Protein AF-A0A194S5W2-F1 (afdb_monomer_lite)

InterPro domains:
  IPR000232 Heat shock factor (HSF)-type, DNA-binding [PF00447] (1-58)
  IPR000232 Heat shock factor (HSF)-type, DNA-binding [PR00056] (33-45)
  IPR000232 Heat shock factor (HSF)-type, DNA-binding [PR00056] (46-58)
  IPR000232 Heat shock factor (HSF)-type, DNA-binding [PS00434] (34-58)
  IPR000232 Heat shock factor (HSF)-type, DNA-binding [SM00415] (1-58)
  IPR036388 Winged helix-like DNA-binding domain superfamily [G3DSA:1.10.10.10] (1-58)
  IPR036390 Winged helix DNA-binding domain superfamily [SSF46785] (1-58)

Structure (mmCIF, N/CA/C/O backbone):
data_AF-A0A194S5W2-F1
#
_entry.id   AF-A0A194S5W2-F1
#
loop_
_atom_site.group_PDB
_atom_site.id
_atom_site.type_symbol
_atom_site.label_atom_id
_atom_site.label_alt_id
_atom_site.label_comp_id
_atom_site.label_asym_id
_atom_site.label_entity_id
_atom_site.label_seq_id
_atom_site.pdbx_PDB_ins_code
_atom_site.Cartn_x
_atom_site.Cartn_y
_atom_site.Cartn_z
_atom_site.occupancy
_atom_site.B_iso_or_equiv
_atom_site.auth_seq_id
_atom_site.auth_comp_id
_atom_site.auth_asym_id
_atom_site.auth_atom_id
_atom_site.pdbx_PDB_model_num
ATOM 1 N N . ARG A 1 1 ? 1.889 -11.499 6.578 1.00 59.91 1 ARG A N 1
ATOM 2 C CA . ARG A 1 1 ? 1.129 -11.865 5.366 1.00 59.91 1 ARG A CA 1
ATOM 3 C C . ARG A 1 1 ? -0.014 -10.866 5.205 1.00 59.91 1 ARG A C 1
ATOM 5 O O . ARG A 1 1 ? -1.079 -11.095 5.732 1.00 59.91 1 ARG A O 1
ATOM 12 N N . MET A 1 2 ? 0.228 -9.700 4.602 1.00 66.38 2 MET A N 1
ATOM 13 C CA . MET A 1 2 ? -0.814 -8.659 4.473 1.00 66.38 2 MET A CA 1
ATOM 14 C C . MET A 1 2 ? -1.762 -8.929 3.292 1.00 66.38 2 MET A C 1
ATOM 16 O O . MET A 1 2 ? -2.928 -8.566 3.335 1.00 66.38 2 MET A O 1
ATOM 20 N N . LEU A 1 3 ? -1.256 -9.585 2.245 1.00 67.62 3 LEU A N 1
ATOM 21 C CA . LEU A 1 3 ? -1.973 -9.841 0.990 1.00 67.62 3 LEU A CA 1
ATOM 22 C C . LEU A 1 3 ? -2.336 -11.323 0.779 1.00 67.62 3 LEU A C 1
ATOM 24 O O . LEU A 1 3 ? -2.930 -11.665 -0.236 1.00 67.62 3 LEU A O 1
ATOM 28 N N . ASP A 1 4 ? -1.955 -12.195 1.716 1.00 67.94 4 ASP A N 1
ATOM 29 C CA . ASP A 1 4 ? -2.072 -13.659 1.586 1.00 67.94 4 ASP A CA 1
ATOM 30 C C . ASP A 1 4 ? -3.416 -14.185 2.129 1.00 67.94 4 ASP A C 1
ATOM 32 O O . ASP A 1 4 ? -3.965 -15.150 1.612 1.00 67.94 4 ASP A O 1
ATOM 36 N N . ASP A 1 5 ? -3.991 -13.522 3.140 1.00 66.81 5 ASP A N 1
ATOM 37 C CA . ASP A 1 5 ? -5.112 -14.074 3.919 1.00 66.81 5 ASP A CA 1
ATOM 38 C C . ASP A 1 5 ? -6.502 -13.780 3.328 1.00 66.81 5 ASP A C 1
ATOM 40 O O . ASP A 1 5 ? -7.519 -14.026 3.972 1.00 66.81 5 ASP A O 1
ATOM 44 N N . GLY A 1 6 ? -6.586 -13.234 2.111 1.00 69.31 6 GLY A N 1
ATOM 45 C CA . GLY A 1 6 ? -7.857 -12.982 1.415 1.00 69.31 6 GLY A CA 1
ATOM 46 C C . GLY A 1 6 ? -8.754 -11.893 2.034 1.00 69.31 6 GLY A C 1
ATOM 47 O O . GLY A 1 6 ? -9.567 -11.305 1.328 1.00 69.31 6 GLY A O 1
ATOM 48 N N . GLN A 1 7 ? -8.567 -11.566 3.317 1.00 77.62 7 GLN A N 1
ATOM 49 C CA . GLN A 1 7 ? -9.394 -10.646 4.110 1.00 77.62 7 GLN A CA 1
ATOM 50 C C . GLN A 1 7 ? -9.515 -9.241 3.520 1.00 77.62 7 GLN A C 1
ATOM 52 O O . GLN A 1 7 ? -10.504 -8.559 3.764 1.00 77.62 7 GLN A O 1
ATOM 57 N N . PHE A 1 8 ? -8.518 -8.809 2.751 1.00 84.50 8 PHE A N 1
ATOM 58 C CA . PHE A 1 8 ? -8.467 -7.467 2.186 1.00 84.50 8 PHE A CA 1
ATOM 59 C C . PHE A 1 8 ? -8.569 -7.445 0.664 1.00 84.50 8 PHE A C 1
ATOM 61 O O . PHE A 1 8 ? -8.298 -6.400 0.086 1.00 84.50 8 PHE A O 1
ATOM 68 N N . GLN A 1 9 ? -8.972 -8.540 0.004 1.00 84.75 9 GLN A N 1
ATOM 69 C CA . GLN A 1 9 ? -8.999 -8.618 -1.467 1.00 84.75 9 GLN A CA 1
ATOM 70 C C . GLN A 1 9 ? -9.808 -7.500 -2.141 1.00 84.75 9 GLN A C 1
ATOM 72 O O . GLN A 1 9 ? -9.482 -7.114 -3.265 1.00 84.75 9 GLN A O 1
ATOM 77 N N . ASP A 1 10 ? -10.822 -6.953 -1.471 1.00 87.12 10 ASP A N 1
ATOM 78 C CA . ASP A 1 10 ? -11.637 -5.841 -1.979 1.00 87.12 10 ASP A CA 1
ATOM 79 C C . ASP A 1 10 ? -10.953 -4.472 -1.852 1.00 87.12 10 ASP A C 1
ATOM 81 O O . ASP A 1 10 ? -11.293 -3.539 -2.576 1.00 87.12 10 ASP A O 1
ATOM 85 N N . VAL A 1 11 ? -9.947 -4.358 -0.984 1.00 88.50 11 VAL A N 1
ATOM 86 C CA . VAL A 1 11 ? -9.196 -3.125 -0.707 1.00 88.50 11 V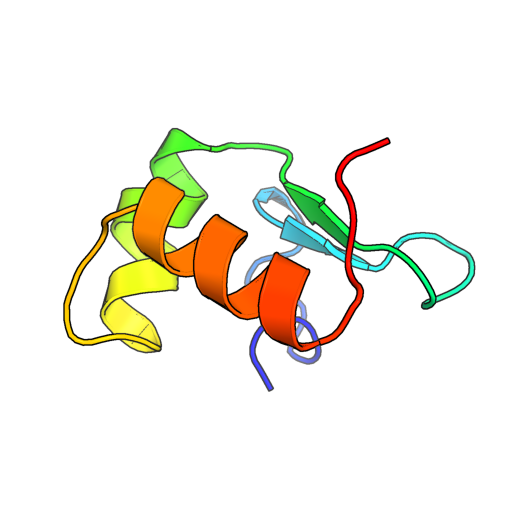AL A CA 1
ATOM 87 C C . VAL A 1 11 ? -7.823 -3.159 -1.376 1.00 88.50 11 VAL A C 1
ATOM 89 O O . VAL A 1 11 ? -7.397 -2.174 -1.981 1.00 88.50 11 VAL A O 1
ATOM 92 N N . VAL A 1 12 ? -7.125 -4.291 -1.290 1.00 88.50 12 VAL A N 1
ATOM 93 C CA . VAL A 1 12 ? -5.820 -4.536 -1.897 1.00 88.50 12 VAL A CA 1
ATOM 94 C C . VAL A 1 12 ? -5.654 -6.017 -2.249 1.00 88.50 12 VAL A C 1
ATOM 96 O O . VAL A 1 12 ? -5.935 -6.904 -1.447 1.00 88.50 12 VAL A O 1
ATOM 99 N N . SER A 1 13 ? -5.175 -6.306 -3.455 1.00 87.94 13 SER A N 1
ATOM 100 C CA . SER A 1 13 ? -4.974 -7.681 -3.920 1.00 87.94 13 SER A CA 1
ATOM 101 C C . SER A 1 13 ? -3.697 -7.817 -4.732 1.00 87.94 13 SER A C 1
ATOM 103 O O . SER A 1 13 ? -3.267 -6.860 -5.374 1.00 87.94 13 SER A O 1
ATOM 105 N N . TRP A 1 14 ? -3.115 -9.014 -4.757 1.00 87.69 14 TRP A N 1
ATOM 106 C CA . TRP A 1 14 ? -2.100 -9.343 -5.756 1.00 87.69 14 TRP A CA 1
ATOM 107 C C . TRP A 1 14 ? -2.698 -9.277 -7.167 1.00 87.69 14 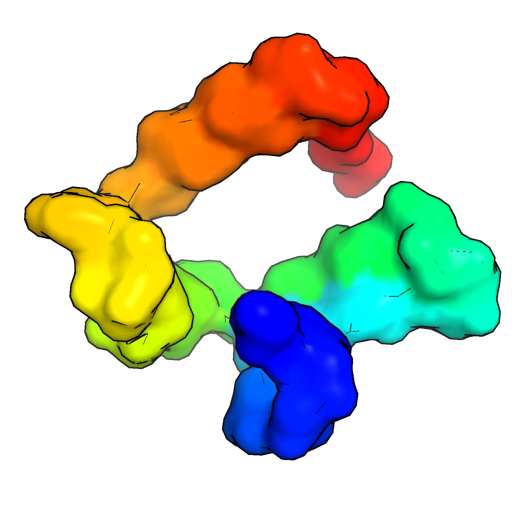TRP A C 1
ATOM 109 O O . TRP A 1 14 ? -3.872 -9.595 -7.378 1.00 87.69 14 TRP A O 1
ATOM 119 N N . GLY A 1 15 ? -1.890 -8.827 -8.121 1.00 84.12 15 GLY A N 1
ATOM 120 C CA . GLY A 1 15 ? -2.140 -8.973 -9.545 1.00 84.12 15 GLY A CA 1
ATOM 121 C C . GLY A 1 15 ? -2.081 -10.445 -9.954 1.00 84.12 15 GLY A C 1
ATOM 122 O O . GLY A 1 15 ? -1.593 -11.297 -9.212 1.00 84.12 15 GLY A O 1
ATOM 123 N N . VAL A 1 16 ? -2.595 -10.746 -11.146 1.00 80.44 16 VAL A N 1
ATOM 124 C CA . VAL A 1 16 ? -2.744 -12.122 -11.664 1.00 80.44 16 VAL A CA 1
ATOM 125 C C . VAL A 1 16 ? -1.404 -12.864 -11.740 1.00 80.44 16 VAL A C 1
ATOM 127 O O . VAL A 1 16 ? -1.348 -14.082 -11.618 1.00 80.44 16 VAL A O 1
ATOM 130 N N . ASP A 1 17 ? -0.323 -12.116 -11.924 1.00 82.19 17 ASP A N 1
ATOM 131 C CA . ASP A 1 17 ? 1.047 -12.598 -12.039 1.00 82.19 17 ASP A CA 1
ATOM 132 C C . ASP A 1 17 ? 1.791 -12.687 -10.695 1.00 82.19 17 ASP A C 1
ATOM 134 O O . ASP A 1 17 ? 2.924 -13.160 -10.656 1.00 82.19 17 ASP A O 1
ATOM 138 N N . GLY A 1 18 ? 1.191 -12.210 -9.596 1.00 81.19 18 GLY A N 1
ATOM 139 C CA . GLY A 1 18 ? 1.812 -12.162 -8.268 1.00 81.19 18 GLY A CA 1
ATOM 140 C C . GLY A 1 18 ? 3.031 -11.236 -8.164 1.00 81.19 18 GLY A C 1
ATOM 141 O O . GLY A 1 18 ? 3.668 -11.188 -7.113 1.00 81.19 18 GLY A O 1
ATOM 142 N N . SER A 1 19 ? 3.364 -10.504 -9.231 1.00 83.44 19 SER A N 1
ATOM 143 C CA . SER A 1 19 ? 4.523 -9.603 -9.289 1.00 83.44 19 SER A CA 1
ATOM 144 C C . SER A 1 19 ? 4.156 -8.167 -8.905 1.00 83.44 19 SER A C 1
ATOM 146 O O . SER A 1 19 ? 4.995 -7.377 -8.475 1.00 83.44 19 SER A O 1
ATOM 148 N N . SER A 1 20 ? 2.868 -7.848 -9.007 1.00 86.06 20 SER A N 1
ATOM 149 C CA . SER A 1 20 ? 2.287 -6.546 -8.714 1.00 86.06 20 SER A CA 1
ATOM 150 C C . SER A 1 20 ? 1.160 -6.689 -7.698 1.00 86.06 20 SER A C 1
ATOM 152 O O . SER A 1 20 ? 0.560 -7.752 -7.571 1.00 86.06 20 SER A O 1
ATOM 154 N N . PHE A 1 21 ? 0.832 -5.625 -6.975 1.00 86.94 21 PHE A N 1
ATOM 155 C CA . PHE A 1 21 ? -0.388 -5.571 -6.175 1.00 86.94 21 PHE A CA 1
ATOM 156 C C . PHE A 1 21 ? -1.167 -4.307 -6.525 1.00 86.94 21 PHE A C 1
ATOM 158 O O . PHE A 1 21 ? -0.600 -3.279 -6.895 1.00 86.94 21 PHE A O 1
ATOM 165 N N . VAL A 1 22 ? -2.484 -4.390 -6.405 1.00 87.75 22 VAL A N 1
ATOM 166 C CA . VAL A 1 22 ? -3.415 -3.332 -6.776 1.00 87.75 22 VAL A CA 1
ATOM 167 C C . VAL A 1 22 ? -4.137 -2.871 -5.526 1.00 87.75 22 VAL A C 1
ATOM 169 O O . VAL A 1 22 ? -4.772 -3.674 -4.847 1.00 87.75 22 VAL A O 1
ATOM 172 N N . VAL A 1 23 ? -4.057 -1.574 -5.236 1.00 89.06 23 VAL A N 1
ATOM 173 C CA . VAL A 1 23 ? -4.859 -0.926 -4.192 1.00 89.06 23 VAL A CA 1
ATOM 174 C C . VAL A 1 23 ? -6.141 -0.415 -4.843 1.00 89.06 23 VAL A C 1
ATOM 176 O O . VAL A 1 23 ? -6.102 0.536 -5.621 1.00 89.06 23 VAL A O 1
ATOM 179 N N . LYS A 1 24 ? -7.264 -1.069 -4.548 1.00 89.69 24 LYS A N 1
ATOM 180 C CA . LYS A 1 24 ? -8.594 -0.745 -5.085 1.00 89.69 24 LYS A CA 1
ATOM 181 C C . LYS A 1 24 ? -9.236 0.424 -4.336 1.00 89.69 24 LYS A C 1
ATOM 183 O O . LYS A 1 24 ? -9.826 1.298 -4.961 1.00 89.69 24 LYS A O 1
ATOM 188 N N . ASP A 1 25 ? -9.072 0.466 -3.012 1.00 89.69 25 ASP A N 1
ATOM 189 C CA . ASP A 1 25 ? -9.573 1.543 -2.150 1.00 89.69 25 ASP A CA 1
ATOM 190 C C . ASP A 1 25 ? -8.443 2.098 -1.275 1.00 89.69 25 ASP A C 1
ATOM 192 O O . ASP A 1 25 ? -8.004 1.490 -0.298 1.00 89.69 25 ASP A O 1
ATOM 196 N N . MET A 1 26 ? -7.969 3.291 -1.628 1.00 88.88 26 MET A N 1
ATOM 197 C CA . MET A 1 26 ? -6.856 3.946 -0.941 1.00 88.88 26 MET A CA 1
ATOM 198 C C . MET A 1 26 ? -7.223 4.430 0.470 1.00 88.88 26 MET A C 1
ATOM 200 O O . MET A 1 26 ? -6.368 4.444 1.360 1.00 88.88 26 MET A O 1
ATOM 204 N N . ASN A 1 27 ? -8.484 4.803 0.704 1.00 90.00 27 ASN A N 1
ATOM 205 C CA . ASN A 1 27 ? -8.932 5.274 2.012 1.00 90.00 27 ASN A CA 1
ATOM 206 C C . ASN A 1 27 ? -9.032 4.106 2.992 1.00 90.00 27 ASN A C 1
ATOM 208 O O . ASN A 1 27 ? -8.467 4.176 4.084 1.00 90.00 27 ASN A O 1
ATOM 212 N N . GLN A 1 28 ? -9.664 2.998 2.597 1.00 89.12 28 GLN A N 1
ATOM 213 C CA . GLN A 1 28 ? -9.669 1.795 3.435 1.00 89.12 28 GLN A CA 1
ATOM 214 C C . GLN A 1 28 ? -8.264 1.230 3.629 1.00 89.12 28 GLN A C 1
ATOM 216 O O . GLN A 1 28 ? -7.906 0.840 4.737 1.00 89.12 28 GLN A O 1
ATOM 221 N N . PHE A 1 29 ? -7.422 1.246 2.595 1.00 89.12 29 PHE A N 1
ATOM 222 C CA . PHE A 1 29 ? -6.046 0.780 2.724 1.00 89.12 29 PHE A CA 1
ATOM 223 C C . PHE A 1 29 ? -5.272 1.564 3.794 1.00 89.12 29 PHE A C 1
ATOM 225 O O . PHE A 1 29 ? -4.599 0.983 4.645 1.00 89.12 29 PHE A O 1
ATOM 232 N N . THR A 1 30 ? -5.398 2.891 3.796 1.00 89.94 30 THR A N 1
ATOM 233 C CA . THR A 1 30 ? -4.676 3.749 4.745 1.00 89.94 30 THR A CA 1
ATOM 234 C C . THR A 1 30 ? -5.249 3.722 6.157 1.00 89.94 30 THR A C 1
ATOM 236 O O . THR A 1 30 ? -4.485 3.830 7.113 1.00 89.94 30 THR A O 1
ATOM 239 N N . THR A 1 31 ? -6.562 3.559 6.312 1.00 89.31 31 THR A N 1
ATOM 240 C CA . THR A 1 31 ? -7.239 3.624 7.620 1.00 89.31 31 THR A CA 1
ATOM 241 C C . THR A 1 31 ? -7.446 2.268 8.286 1.00 89.31 31 THR A C 1
ATOM 243 O O . THR A 1 31 ? -7.425 2.203 9.511 1.00 89.31 31 THR A O 1
ATOM 246 N N . ALA A 1 32 ? -7.602 1.191 7.516 1.00 86.62 32 ALA A N 1
ATOM 247 C CA . ALA A 1 32 ? -7.818 -0.154 8.042 1.00 86.62 32 ALA A CA 1
ATOM 248 C C . ALA A 1 32 ? -6.545 -1.007 7.994 1.00 86.62 32 ALA A C 1
ATOM 250 O O . ALA A 1 32 ? -6.226 -1.673 8.971 1.00 86.62 32 ALA A O 1
ATOM 251 N N . ILE A 1 33 ? -5.786 -0.972 6.892 1.00 87.00 33 ILE A N 1
ATOM 252 C CA . ILE A 1 33 ? -4.688 -1.930 6.662 1.00 87.00 33 ILE A CA 1
ATOM 253 C C . ILE A 1 33 ? -3.346 -1.392 7.154 1.00 87.00 33 ILE A C 1
ATOM 255 O O . ILE A 1 33 ? -2.623 -2.086 7.872 1.00 87.00 33 ILE A O 1
ATOM 259 N N . LEU A 1 34 ? -2.998 -0.148 6.811 1.00 88.38 34 LEU A N 1
ATOM 260 C CA . LEU A 1 34 ? -1.726 0.433 7.246 1.00 88.38 34 LEU A CA 1
ATOM 261 C C . LEU A 1 34 ? -1.550 0.439 8.775 1.00 88.38 34 LEU A C 1
ATOM 263 O O . LEU A 1 34 ? -0.462 0.069 9.202 1.00 88.38 34 LEU A O 1
ATOM 267 N N . PRO A 1 35 ? -2.552 0.772 9.613 1.00 88.25 35 PRO A N 1
ATOM 268 C CA . PRO A 1 35 ? -2.391 0.760 11.070 1.00 88.25 35 PRO A CA 1
ATOM 269 C C . PRO A 1 35 ?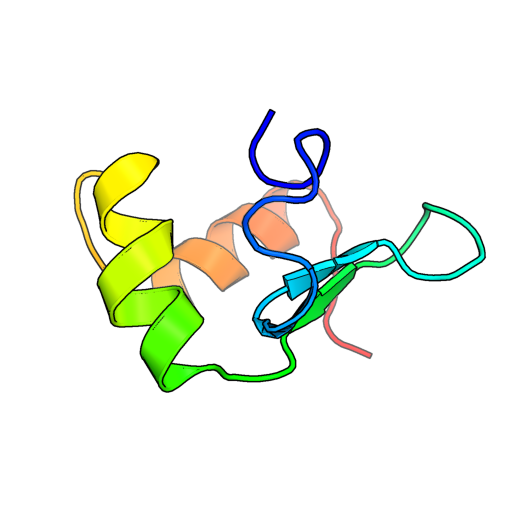 -2.202 -0.639 11.667 1.00 88.25 35 PRO A C 1
ATOM 271 O O . PRO A 1 35 ? -1.597 -0.767 12.728 1.00 88.25 35 PRO A O 1
ATOM 274 N N . LEU A 1 36 ? -2.705 -1.689 11.002 1.00 85.56 36 LEU A N 1
ATOM 275 C CA . LEU A 1 36 ? -2.539 -3.079 11.445 1.00 85.56 36 LEU A CA 1
ATOM 276 C C . LEU A 1 36 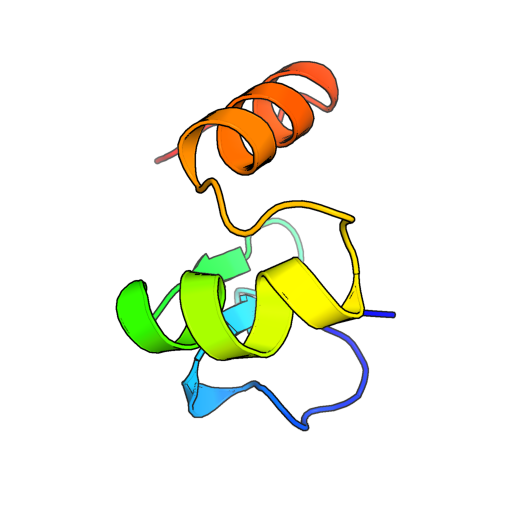? -1.100 -3.574 11.256 1.00 85.56 36 LEU A C 1
ATOM 278 O O . LEU A 1 36 ? -0.625 -4.412 12.021 1.00 85.56 36 LEU A O 1
ATOM 282 N N . HIS A 1 37 ? -0.401 -3.058 10.242 1.00 82.69 37 HIS A N 1
ATOM 283 C CA . HIS A 1 37 ? 0.947 -3.506 9.877 1.00 82.69 37 HIS A CA 1
ATOM 284 C C . HIS A 1 37 ? 2.050 -2.489 10.197 1.00 82.69 37 HIS A C 1
ATOM 286 O O . HIS A 1 37 ? 3.210 -2.867 10.358 1.00 82.69 37 HIS A O 1
ATOM 292 N N . PHE A 1 38 ? 1.710 -1.208 10.319 1.00 84.00 38 PHE A N 1
ATOM 293 C CA . PHE A 1 38 ? 2.636 -0.105 10.546 1.00 84.00 38 PHE A CA 1
ATOM 294 C C . PHE A 1 38 ? 2.118 0.813 11.654 1.00 84.00 38 PHE A C 1
ATOM 296 O O . PHE A 1 38 ? 0.922 1.008 11.829 1.00 84.00 38 PHE A O 1
ATOM 303 N N . LYS A 1 39 ? 3.031 1.482 12.366 1.00 80.75 39 LYS A N 1
ATOM 304 C CA . LYS A 1 39 ? 2.678 2.430 13.443 1.00 80.75 39 LYS A CA 1
ATOM 305 C C . LYS A 1 39 ? 2.059 3.749 12.950 1.00 80.75 39 LYS A C 1
ATOM 307 O O . LYS A 1 39 ? 1.795 4.639 13.750 1.00 80.75 39 LYS A O 1
ATOM 312 N N . HIS A 1 40 ? 1.885 3.908 11.642 1.00 80.50 40 HIS A N 1
ATOM 313 C CA . HIS A 1 40 ? 1.394 5.125 11.005 1.00 80.50 40 HIS A CA 1
ATOM 314 C C . HIS A 1 40 ? 0.656 4.783 9.708 1.00 80.50 40 HIS A C 1
ATOM 316 O O . HIS A 1 40 ? 1.131 3.975 8.910 1.00 80.50 40 HIS A O 1
ATOM 322 N N . SER A 1 41 ? -0.461 5.467 9.474 1.00 83.69 41 SER A N 1
ATOM 323 C CA . SER A 1 41 ? -1.366 5.323 8.323 1.0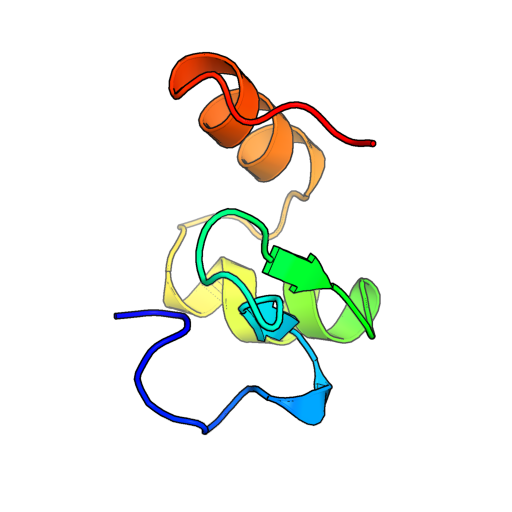0 83.69 41 SER A CA 1
ATOM 324 C C . SER A 1 41 ? -0.950 6.132 7.086 1.00 83.69 41 SER A C 1
ATOM 326 O O . SER A 1 41 ? -1.746 6.352 6.176 1.00 83.69 41 SER A O 1
ATOM 328 N N . ASN A 1 42 ? 0.297 6.613 7.028 1.00 85.25 42 ASN A N 1
ATOM 329 C CA . ASN A 1 42 ? 0.743 7.478 5.939 1.00 85.25 42 ASN A CA 1
ATOM 330 C C . ASN A 1 42 ? 1.104 6.668 4.682 1.00 85.25 42 ASN A C 1
ATOM 332 O O . ASN A 1 42 ? 2.107 5.947 4.657 1.00 85.25 42 ASN A O 1
ATOM 336 N N . PHE A 1 43 ? 0.325 6.858 3.614 1.00 85.75 43 PHE A N 1
ATOM 337 C CA . PHE A 1 43 ? 0.545 6.205 2.325 1.00 85.75 43 PHE A CA 1
ATOM 338 C C . PHE A 1 43 ? 1.892 6.560 1.681 1.00 85.75 43 PHE A C 1
ATOM 340 O O . PHE A 1 43 ? 2.549 5.691 1.119 1.00 85.75 43 PHE A O 1
ATOM 347 N N . ALA A 1 44 ? 2.364 7.804 1.800 1.00 87.06 44 ALA A N 1
ATOM 348 C CA . ALA A 1 44 ? 3.649 8.210 1.230 1.00 87.06 44 ALA A CA 1
ATOM 349 C C . ALA A 1 44 ? 4.825 7.469 1.889 1.00 87.06 44 ALA A C 1
ATOM 351 O O . ALA A 1 44 ? 5.775 7.079 1.211 1.00 87.06 44 ALA A O 1
ATOM 352 N N . SER A 1 45 ? 4.744 7.206 3.198 1.00 86.44 45 SER A N 1
ATOM 353 C CA . SER A 1 45 ? 5.731 6.380 3.906 1.00 86.44 45 SER A CA 1
ATOM 354 C C . SER A 1 45 ? 5.706 4.927 3.434 1.00 86.44 45 SER A C 1
ATOM 356 O O . SER A 1 45 ? 6.755 4.287 3.360 1.00 86.44 45 SER A O 1
ATOM 358 N N . PHE A 1 46 ? 4.524 4.405 3.103 1.00 86.75 46 PHE A N 1
ATOM 359 C CA . PHE A 1 46 ? 4.375 3.079 2.509 1.00 86.75 46 PHE A CA 1
ATOM 360 C C . PHE A 1 46 ? 4.987 3.028 1.099 1.00 86.75 46 PHE A C 1
ATOM 362 O O . PHE A 1 46 ? 5.842 2.186 0.843 1.00 86.75 46 PHE A O 1
ATOM 369 N N . VAL A 1 47 ? 4.676 3.994 0.228 1.00 86.88 47 VAL A N 1
ATOM 370 C CA . VAL A 1 47 ? 5.272 4.107 -1.118 1.00 86.88 47 VAL A CA 1
ATOM 371 C C . VAL A 1 47 ? 6.793 4.245 -1.061 1.00 86.88 47 VAL A C 1
ATOM 373 O O . VAL A 1 47 ? 7.507 3.609 -1.826 1.00 86.88 47 VAL A O 1
ATOM 376 N N . ARG A 1 48 ? 7.332 5.011 -0.109 1.00 87.69 48 ARG A N 1
ATOM 377 C CA . ARG A 1 48 ? 8.786 5.120 0.062 1.00 87.69 48 ARG A CA 1
ATOM 378 C C . ARG A 1 48 ? 9.434 3.783 0.439 1.00 87.69 48 ARG A C 1
ATOM 380 O O . ARG A 1 48 ? 10.552 3.514 0.007 1.00 87.69 48 ARG A O 1
ATOM 387 N N . GLN A 1 49 ? 8.759 2.962 1.244 1.00 86.94 49 GLN A N 1
ATOM 388 C CA . GLN A 1 49 ? 9.231 1.610 1.552 1.00 86.94 49 GLN A CA 1
ATOM 389 C C . GLN A 1 49 ? 9.171 0.706 0.319 1.00 86.94 49 GLN A C 1
ATOM 391 O O . GLN A 1 49 ? 10.117 -0.037 0.094 1.00 86.94 49 GLN A O 1
ATOM 396 N N . LEU A 1 50 ? 8.128 0.815 -0.505 1.00 87.81 50 LEU A N 1
ATOM 397 C CA . LEU A 1 50 ? 8.035 0.093 -1.777 1.00 87.81 50 LEU A CA 1
ATOM 398 C C . LEU A 1 50 ? 9.185 0.448 -2.719 1.00 87.81 50 LEU A C 1
ATOM 400 O O . LEU A 1 50 ? 9.885 -0.450 -3.176 1.00 87.81 50 LEU A O 1
ATOM 404 N N . ASN A 1 51 ? 9.472 1.740 -2.885 1.00 85.69 51 ASN A N 1
ATOM 405 C CA . ASN A 1 51 ? 10.591 2.203 -3.706 1.00 85.69 51 ASN A CA 1
ATOM 406 C C . ASN A 1 51 ? 11.947 1.659 -3.213 1.00 85.69 51 ASN A C 1
ATOM 408 O O . ASN A 1 51 ? 12.860 1.468 -4.008 1.00 85.69 51 ASN A O 1
ATOM 412 N N . LYS A 1 52 ? 12.105 1.396 -1.905 1.00 85.50 52 LYS A N 1
ATOM 413 C CA . LYS A 1 52 ? 13.323 0.772 -1.354 1.00 85.50 52 LYS A CA 1
ATOM 414 C C . LYS A 1 52 ? 13.472 -0.691 -1.786 1.00 85.50 52 LYS A C 1
ATOM 416 O O . LYS A 1 52 ? 14.594 -1.172 -1.901 1.00 85.50 52 LYS A O 1
ATOM 421 N N . TYR A 1 53 ? 12.359 -1.386 -1.991 1.00 85.00 53 TYR A N 1
ATOM 422 C CA . TYR A 1 53 ? 12.316 -2.766 -2.478 1.00 85.00 53 TYR A CA 1
ATOM 423 C C . TYR A 1 53 ? 12.122 -2.845 -3.996 1.00 85.00 53 TYR A C 1
ATOM 425 O O . TYR A 1 53 ? 11.740 -3.895 -4.498 1.00 85.00 53 TYR A O 1
ATOM 433 N N . ASP A 1 54 ? 12.380 -1.746 -4.709 1.00 83.62 54 ASP A N 1
ATOM 434 C CA . ASP A 1 54 ? 12.281 -1.652 -6.168 1.00 83.62 54 A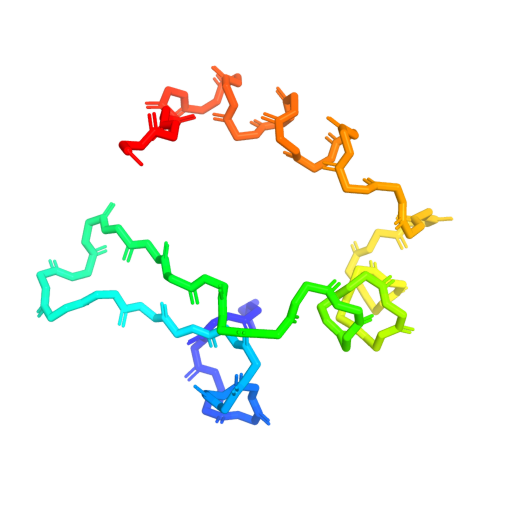SP A CA 1
ATOM 435 C C . ASP A 1 54 ? 10.861 -1.867 -6.730 1.00 83.62 54 ASP A C 1
ATOM 437 O O . ASP A 1 54 ? 10.665 -2.127 -7.915 1.00 83.62 54 ASP A O 1
ATOM 441 N N . PHE A 1 55 ? 9.841 -1.708 -5.880 1.00 85.38 55 PHE A N 1
ATOM 442 C CA . PHE A 1 55 ? 8.457 -1.604 -6.325 1.00 85.38 55 PHE A CA 1
ATOM 443 C C . PHE A 1 55 ? 8.193 -0.175 -6.773 1.00 85.38 55 PHE A C 1
ATOM 445 O O . PHE A 1 55 ? 8.178 0.749 -5.956 1.00 85.38 55 PHE A O 1
ATOM 452 N N . HIS A 1 56 ? 7.925 -0.013 -8.063 1.00 81.12 56 HIS A N 1
ATOM 453 C CA . HIS A 1 56 ? 7.569 1.267 -8.658 1.00 81.12 56 HIS A CA 1
ATOM 454 C C . HIS A 1 56 ? 6.094 1.272 -9.033 1.00 81.12 56 HIS A C 1
ATOM 456 O O . HIS A 1 56 ? 5.539 0.265 -9.474 1.00 81.12 56 HIS A O 1
ATOM 462 N N . LYS A 1 57 ? 5.445 2.420 -8.843 1.00 76.62 57 LYS A N 1
ATOM 463 C CA . LYS A 1 57 ? 4.074 2.613 -9.310 1.00 76.62 57 LYS A CA 1
ATOM 464 C C . LYS A 1 57 ? 4.073 2.638 -10.845 1.00 76.62 57 LYS A C 1
ATOM 466 O O . LYS A 1 57 ? 4.792 3.452 -11.423 1.00 76.62 57 LYS A O 1
ATOM 471 N N . VAL A 1 58 ? 3.258 1.775 -11.454 1.00 72.88 58 VAL A N 1
ATOM 472 C CA . VAL A 1 58 ? 2.934 1.772 -12.893 1.00 72.88 58 VAL A CA 1
ATOM 473 C C . VAL A 1 58 ? 1.745 2.689 -13.163 1.00 72.88 58 VAL A C 1
ATOM 475 O O . VAL A 1 58 ? 0.850 2.769 -12.285 1.00 72.88 58 VAL A O 1
#

Foldseek 3Di:
DLAPPCPCCCQKHQDPVNPDIDGNNLVCCLPPRCVVPHVHSDVVVVVVVCVVVVNDDD

Organism: Rhodotorula graminis (strain WP1) (NCBI:txid578459)

Secondary structure (DSSP, 8-state):
--SSSSTTTTTEEE-TTSS-EEES-HHHIIIIIHHHHSS---HHHHHHHHHHTT----

Radius of gyration: 11.01 Å; chains: 1; bounding box: 25×22×26 Å

pLDDT: mean 83.54, std 6.82, range [59.91, 90.0]

Sequence (58 aa):
RMLDDGQFQDVVSWGVDGSSFVVKDMNQFTTAILPLHFKHSNFASFVRQLNKYDFHKV